Protein AF-A0A086ZH75-F1 (afdb_monomer)

Foldseek 3Di:
DFLADPPDDDDPLLVVVVVLCVVQVAEDEDDDPPPCSVNSLSRQAPEEDECVDPVQVVVCCVPVCSQVDDDPVYYYHPPVSPDDPPPPDDPPPDPPPPDDDDPPPDDPPGRYHYRD

Structure (mmCIF, N/CA/C/O backbone):
data_AF-A0A086ZH75-F1
#
_entry.id   AF-A0A086ZH75-F1
#
loop_
_atom_site.group_PDB
_atom_site.id
_atom_site.type_symbol
_atom_site.label_atom_id
_atom_site.label_alt_id
_atom_site.label_comp_id
_atom_site.label_asym_id
_atom_site.label_entity_id
_atom_site.label_seq_id
_atom_site.pdbx_PDB_ins_code
_atom_site.Cartn_x
_atom_site.Cartn_y
_atom_site.Cartn_z
_atom_site.occupancy
_atom_site.B_iso_or_equiv
_atom_site.auth_seq_id
_atom_site.auth_comp_id
_atom_site.auth_asym_id
_atom_site.auth_atom_id
_atom_site.pdbx_PDB_model_num
ATOM 1 N N . MET A 1 1 ? -3.005 -14.634 4.873 1.00 54.41 1 MET A N 1
ATOM 2 C CA . MET A 1 1 ? -2.544 -14.262 6.228 1.00 54.41 1 MET A CA 1
ATOM 3 C C . MET A 1 1 ? -1.903 -12.899 6.060 1.00 54.41 1 MET A C 1
ATOM 5 O O . MET A 1 1 ? -1.023 -12.795 5.218 1.00 54.41 1 MET A O 1
ATOM 9 N N . ALA A 1 2 ? -2.408 -11.857 6.726 1.00 69.31 2 ALA A N 1
ATOM 10 C CA . ALA A 1 2 ? -1.946 -10.495 6.457 1.00 69.31 2 ALA A CA 1
ATOM 11 C C . ALA A 1 2 ? -0.449 -10.349 6.784 1.00 69.31 2 ALA A C 1
ATOM 13 O O . ALA A 1 2 ? -0.000 -10.876 7.804 1.00 69.31 2 ALA A O 1
ATOM 14 N N . LEU A 1 3 ? 0.307 -9.612 5.962 1.00 86.06 3 LEU A N 1
ATOM 15 C CA . LEU A 1 3 ? 1.751 -9.344 6.097 1.00 86.06 3 LEU A CA 1
ATOM 16 C C . LEU A 1 3 ? 2.065 -8.360 7.240 1.00 86.06 3 LEU A C 1
ATOM 18 O O . LEU A 1 3 ? 2.981 -7.540 7.166 1.00 86.06 3 LEU A O 1
ATOM 22 N N . LYS A 1 4 ? 1.272 -8.421 8.309 1.00 86.75 4 LYS A N 1
ATOM 23 C CA . LYS A 1 4 ? 1.277 -7.476 9.414 1.00 86.75 4 LYS A CA 1
ATOM 24 C C . LYS A 1 4 ? 2.633 -7.512 10.136 1.00 86.75 4 LYS A C 1
ATOM 26 O O . LYS A 1 4 ? 2.994 -8.560 10.676 1.00 86.75 4 LYS A O 1
ATOM 31 N N . PRO A 1 5 ? 3.362 -6.382 10.209 1.00 86.94 5 PRO A N 1
ATOM 32 C CA . PRO A 1 5 ? 4.590 -6.301 10.995 1.00 86.94 5 PRO A CA 1
ATOM 33 C C . PRO A 1 5 ? 4.328 -6.638 12.471 1.00 86.94 5 PRO A C 1
ATOM 35 O O . PRO A 1 5 ? 3.302 -6.233 13.020 1.00 86.94 5 PRO A O 1
ATOM 38 N N . GLY A 1 6 ? 5.259 -7.338 13.130 1.00 85.25 6 GLY A N 1
ATOM 39 C CA . GLY A 1 6 ? 5.074 -7.827 14.508 1.00 85.25 6 GLY A CA 1
ATOM 40 C C . GLY A 1 6 ? 4.791 -6.732 15.547 1.00 85.25 6 GLY A C 1
ATOM 41 O O . GLY A 1 6 ? 4.057 -6.964 16.502 1.00 85.25 6 GLY A O 1
ATOM 42 N N . GLU A 1 7 ? 5.295 -5.516 15.326 1.00 90.19 7 GLU A N 1
ATOM 43 C CA . GLU A 1 7 ? 5.084 -4.355 16.206 1.00 90.19 7 GLU A CA 1
ATOM 44 C C . GLU A 1 7 ? 3.940 -3.430 15.748 1.00 90.19 7 GLU A C 1
ATOM 46 O O . GLU A 1 7 ? 3.761 -2.326 16.271 1.00 90.19 7 GLU A O 1
ATOM 51 N N . TYR A 1 8 ? 3.147 -3.841 14.754 1.00 91.50 8 TYR A N 1
ATOM 52 C CA . TYR A 1 8 ? 2.075 -3.003 14.230 1.00 91.50 8 TYR A CA 1
ATOM 53 C C . TYR A 1 8 ? 0.951 -2.814 15.258 1.00 91.50 8 TYR A C 1
ATOM 55 O O . TYR A 1 8 ? 0.204 -3.745 15.583 1.00 91.50 8 TYR A O 1
ATOM 63 N N . ARG A 1 9 ? 0.770 -1.569 15.709 1.00 91.25 9 ARG A N 1
ATOM 64 C CA . ARG A 1 9 ? -0.369 -1.159 16.539 1.00 91.25 9 ARG A CA 1
ATOM 65 C C . ARG A 1 9 ? -1.553 -0.749 15.659 1.00 91.25 9 ARG A C 1
ATOM 67 O O . ARG A 1 9 ? -1.327 0.031 14.733 1.00 91.25 9 ARG A O 1
ATOM 74 N N . PRO A 1 10 ? -2.785 -1.212 15.956 1.00 90.81 10 PRO A N 1
ATOM 75 C CA . PRO A 1 10 ? -3.984 -0.793 15.233 1.00 90.81 10 PRO A CA 1
ATOM 76 C C . PRO A 1 10 ? -4.112 0.731 15.173 1.00 90.81 10 PRO A C 1
ATOM 78 O O . PRO A 1 10 ? -3.937 1.416 16.183 1.00 90.81 10 PRO A O 1
ATOM 81 N N . ARG A 1 11 ? -4.412 1.262 13.989 1.00 91.56 11 ARG A N 1
ATOM 82 C CA . ARG A 1 11 ? -4.544 2.697 13.717 1.00 91.56 11 ARG A CA 1
ATOM 83 C C . ARG A 1 11 ? -5.991 3.054 13.396 1.00 91.56 11 ARG A C 1
ATOM 85 O O . ARG A 1 11 ? -6.755 2.236 12.896 1.00 91.56 11 ARG A O 1
ATOM 92 N N . LEU A 1 12 ? -6.349 4.325 13.590 1.00 91.19 12 LEU A N 1
ATOM 93 C CA . LEU A 1 12 ? -7.690 4.844 13.272 1.00 91.19 12 LEU A CA 1
ATOM 94 C C . LEU A 1 12 ? -8.090 4.622 11.801 1.00 91.19 12 LEU A C 1
ATOM 96 O O . LEU A 1 12 ? -9.266 4.450 11.494 1.00 91.19 12 LEU A O 1
ATOM 100 N N . VAL A 1 13 ? -7.109 4.599 10.894 1.00 91.31 13 VAL A N 1
ATOM 101 C CA . VAL A 1 13 ? -7.334 4.401 9.455 1.00 91.31 13 VAL A CA 1
ATOM 102 C C . VAL A 1 13 ? -7.648 2.952 9.078 1.00 91.31 13 VAL A C 1
ATOM 104 O O . VAL A 1 13 ? -8.178 2.724 7.996 1.00 91.31 13 VAL A O 1
ATOM 107 N N . ASP A 1 14 ? -7.383 1.972 9.946 1.00 92.81 14 ASP A N 1
ATOM 108 C CA . ASP A 1 14 ? -7.503 0.552 9.592 1.00 92.81 14 ASP A CA 1
ATOM 109 C C . ASP A 1 14 ? -8.940 0.133 9.314 1.00 92.81 14 ASP A C 1
ATOM 111 O O . ASP A 1 14 ? -9.213 -0.529 8.314 1.00 92.81 14 ASP A O 1
ATOM 115 N N . ALA A 1 15 ? -9.874 0.575 10.158 1.00 93.06 15 ALA A N 1
ATOM 116 C CA . ALA A 1 15 ? -11.294 0.305 9.961 1.00 93.06 15 ALA A CA 1
ATOM 117 C C . ALA A 1 15 ? -11.798 0.904 8.637 1.00 93.06 15 ALA A C 1
ATOM 119 O O . ALA A 1 15 ? -12.587 0.288 7.920 1.00 93.06 15 ALA A O 1
ATOM 120 N N . LYS A 1 16 ? -11.293 2.092 8.283 1.00 93.50 16 LYS A N 1
ATOM 121 C CA . LYS A 1 16 ? -11.614 2.766 7.023 1.00 93.50 16 LYS A CA 1
ATOM 122 C C . LYS A 1 16 ? -11.035 2.007 5.830 1.00 93.50 16 LYS A C 1
ATOM 124 O O . LYS A 1 16 ? -11.759 1.788 4.867 1.00 93.50 16 LYS A O 1
ATOM 129 N N . ILE A 1 17 ? -9.775 1.573 5.892 1.00 93.06 17 ILE A N 1
ATOM 130 C CA . ILE A 1 17 ? -9.132 0.799 4.818 1.00 93.06 17 ILE A CA 1
ATOM 131 C C . ILE A 1 17 ? -9.891 -0.505 4.575 1.00 93.06 17 ILE A C 1
ATOM 133 O O . ILE A 1 17 ? -10.272 -0.771 3.438 1.00 93.06 17 ILE A O 1
ATOM 137 N N . ALA A 1 18 ? -10.186 -1.266 5.633 1.00 92.69 18 ALA A N 1
ATOM 138 C CA . ALA A 1 18 ? -10.937 -2.513 5.525 1.00 92.69 18 ALA A CA 1
ATOM 139 C C . ALA A 1 18 ? -12.314 -2.291 4.879 1.00 92.69 18 ALA A C 1
ATOM 141 O O . ALA A 1 18 ? -12.686 -3.006 3.948 1.00 92.69 18 ALA A O 1
ATOM 142 N N . LYS A 1 19 ? -13.042 -1.247 5.305 1.00 93.19 19 LYS A N 1
ATOM 143 C CA . LYS A 1 19 ? -14.359 -0.945 4.737 1.00 93.19 19 LYS A CA 1
ATOM 144 C C . LYS A 1 19 ? -14.288 -0.511 3.275 1.00 93.19 19 LYS A C 1
ATOM 146 O O . LYS A 1 19 ? -15.128 -0.900 2.470 1.00 93.19 19 LYS A O 1
ATOM 151 N N . LEU A 1 20 ? -13.301 0.308 2.921 1.00 93.12 20 LEU A N 1
ATOM 152 C CA . LEU A 1 20 ? -13.130 0.775 1.549 1.00 93.12 20 LEU A CA 1
ATOM 153 C C . LEU A 1 20 ? -12.685 -0.358 0.611 1.00 93.12 20 LEU A C 1
ATOM 155 O O . LEU A 1 20 ? -13.142 -0.397 -0.528 1.00 93.12 20 LEU A O 1
ATOM 159 N N . LEU A 1 21 ? -11.860 -1.297 1.083 1.00 91.25 21 LEU A N 1
ATOM 160 C CA . LEU A 1 21 ? -11.497 -2.494 0.318 1.00 91.25 21 LEU A CA 1
ATOM 161 C C . LEU A 1 21 ? -12.717 -3.380 0.043 1.00 91.25 21 LEU A C 1
ATOM 163 O O . LEU A 1 21 ? -12.871 -3.847 -1.080 1.00 91.25 21 LEU A O 1
ATOM 167 N N . GLU A 1 22 ? -13.608 -3.549 1.023 1.00 91.62 22 GLU A N 1
ATOM 168 C CA . GLU A 1 22 ? -14.860 -4.303 0.861 1.00 91.62 22 GLU A CA 1
ATOM 169 C C . GLU A 1 22 ? -15.789 -3.671 -0.193 1.00 91.62 22 GLU A C 1
ATOM 171 O O . GLU A 1 22 ? -16.393 -4.377 -0.994 1.00 91.62 22 GLU A O 1
ATOM 176 N N . VAL A 1 23 ? -15.901 -2.337 -0.210 1.00 92.62 23 VAL A N 1
ATOM 177 C CA . VAL A 1 23 ? -16.851 -1.621 -1.081 1.00 92.62 23 VAL A CA 1
ATOM 178 C C . VAL A 1 23 ? -16.309 -1.401 -2.496 1.00 92.62 23 VAL A C 1
ATOM 180 O O . VAL A 1 23 ? -17.052 -1.533 -3.466 1.00 92.62 23 VAL A O 1
ATOM 183 N N . PHE A 1 24 ? -15.038 -1.017 -2.628 1.00 90.12 24 PHE A N 1
ATOM 184 C CA . PHE A 1 24 ? -14.464 -0.559 -3.899 1.00 90.12 24 PHE A CA 1
ATOM 185 C C . PHE A 1 24 ? -13.522 -1.578 -4.547 1.00 90.12 24 PHE A C 1
ATOM 187 O O . PHE A 1 24 ? -13.240 -1.468 -5.739 1.00 90.12 24 PHE A O 1
ATOM 194 N N . GLY A 1 25 ? -13.012 -2.549 -3.785 1.00 88.88 25 GLY A N 1
ATOM 195 C CA . GLY A 1 25 ? -12.024 -3.527 -4.249 1.00 88.88 25 GLY A CA 1
ATOM 196 C C . GLY A 1 25 ? -10.592 -2.986 -4.364 1.00 88.88 25 GLY A C 1
ATOM 197 O O . GLY A 1 25 ? -9.653 -3.776 -4.403 1.00 88.88 25 GLY A O 1
ATOM 198 N N . ALA A 1 26 ? -10.398 -1.662 -4.373 1.00 90.25 26 ALA A N 1
ATOM 199 C CA . ALA A 1 26 ? -9.085 -1.020 -4.375 1.00 90.25 26 ALA A CA 1
ATOM 200 C C . ALA A 1 26 ? -9.074 0.276 -3.551 1.00 90.25 26 ALA A C 1
ATOM 202 O O . ALA A 1 26 ? -10.017 1.076 -3.591 1.00 90.25 26 ALA A O 1
ATOM 203 N N . VAL A 1 27 ? -7.975 0.498 -2.823 1.00 92.75 27 VAL A N 1
ATOM 204 C CA . VAL A 1 27 ? -7.779 1.676 -1.970 1.00 92.75 27 VAL A CA 1
ATOM 205 C C . VAL A 1 27 ? -6.395 2.275 -2.185 1.00 92.75 27 VAL A C 1
ATOM 207 O O . VAL A 1 27 ? -5.396 1.564 -2.144 1.00 92.75 27 VAL A O 1
ATOM 210 N N . GLN A 1 28 ? -6.339 3.595 -2.362 1.00 92.19 28 GLN A N 1
ATOM 211 C CA . GLN A 1 28 ? -5.099 4.369 -2.374 1.00 92.19 28 GLN A CA 1
ATOM 212 C C . GLN A 1 28 ? -4.875 5.007 -1.001 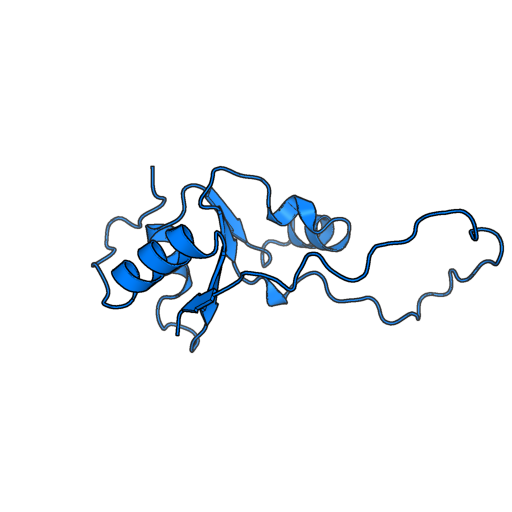1.00 92.19 28 GLN A C 1
ATOM 214 O O . GLN A 1 28 ? -5.743 5.732 -0.510 1.00 92.19 28 GLN A O 1
ATOM 219 N N . ILE A 1 29 ? -3.706 4.762 -0.404 1.00 91.50 29 ILE A N 1
ATOM 220 C CA . ILE A 1 29 ? -3.285 5.349 0.874 1.00 91.50 29 ILE A CA 1
ATOM 221 C C . ILE A 1 29 ? -2.240 6.433 0.589 1.00 91.50 29 ILE A C 1
ATOM 223 O O . ILE A 1 29 ? -1.116 6.122 0.200 1.00 91.50 29 ILE A O 1
ATOM 227 N N . ASP A 1 30 ? -2.589 7.699 0.821 1.00 89.81 30 ASP A N 1
ATOM 228 C CA . ASP A 1 30 ? -1.696 8.844 0.598 1.00 89.81 30 ASP A CA 1
ATOM 229 C C . ASP A 1 30 ? -1.348 9.570 1.899 1.00 89.81 30 ASP A C 1
ATOM 231 O O . ASP A 1 30 ? -2.082 9.522 2.879 1.00 89.81 30 ASP A O 1
ATOM 235 N N . GLY A 1 31 ? -0.222 10.289 1.911 1.00 88.12 31 GLY A N 1
ATOM 236 C CA . GLY A 1 31 ? 0.225 11.049 3.082 1.00 88.12 31 GLY A CA 1
ATOM 237 C C . GLY A 1 31 ? 1.729 11.315 3.100 1.00 88.12 31 GLY A C 1
ATOM 238 O O . GLY A 1 31 ? 2.480 10.811 2.261 1.00 88.12 31 GLY A O 1
ATOM 239 N N . ALA A 1 32 ? 2.188 12.093 4.082 1.00 88.44 32 ALA A N 1
ATOM 240 C CA . ALA A 1 32 ? 3.588 12.500 4.207 1.00 88.44 32 ALA A CA 1
ATOM 241 C C . ALA A 1 32 ? 4.566 11.311 4.318 1.00 88.44 32 ALA A C 1
ATOM 243 O O . ALA A 1 32 ? 4.210 10.202 4.735 1.00 88.44 32 ALA A O 1
ATOM 244 N N . LYS A 1 33 ? 5.831 11.518 3.938 1.00 87.50 33 LYS A N 1
ATOM 245 C CA . LYS A 1 33 ? 6.883 10.513 4.151 1.00 87.50 33 LYS A CA 1
ATOM 246 C C . LYS A 1 33 ? 7.005 10.217 5.653 1.00 87.50 33 LYS A C 1
ATOM 248 O O . LYS A 1 33 ? 6.931 11.127 6.469 1.00 87.50 33 LYS A O 1
ATOM 253 N N . GLY A 1 34 ? 7.148 8.943 6.017 1.00 85.00 34 GLY A N 1
ATOM 254 C CA . GLY A 1 34 ? 7.304 8.529 7.416 1.00 85.00 34 GLY A CA 1
ATOM 255 C C . GLY A 1 34 ? 6.016 8.437 8.248 1.00 85.00 34 GLY A C 1
ATOM 256 O O . GLY A 1 34 ? 6.090 8.017 9.395 1.00 85.00 34 GLY A O 1
ATOM 257 N N . CYS A 1 35 ? 4.823 8.728 7.708 1.00 88.62 35 CYS A N 1
ATOM 258 C CA . CYS A 1 35 ? 3.576 8.588 8.483 1.00 88.62 35 CYS A CA 1
ATOM 259 C C . CYS A 1 35 ? 3.078 7.132 8.646 1.00 88.62 35 CYS A C 1
ATOM 261 O O . CYS A 1 35 ? 2.094 6.887 9.342 1.00 88.62 35 CYS A O 1
ATOM 263 N N . GLY A 1 36 ? 3.762 6.145 8.052 1.00 89.12 36 GLY A N 1
ATOM 264 C CA . GLY A 1 36 ? 3.442 4.718 8.205 1.00 89.12 36 GLY A CA 1
ATOM 265 C C . GLY A 1 36 ? 2.416 4.156 7.212 1.00 89.12 36 GLY A C 1
ATOM 266 O O . GLY A 1 36 ? 1.778 3.158 7.522 1.00 89.12 36 GLY A O 1
ATOM 267 N N . LYS A 1 37 ? 2.269 4.756 6.022 1.00 92.56 37 LYS A N 1
ATOM 268 C CA . LYS A 1 37 ? 1.362 4.283 4.951 1.00 92.56 37 LYS A CA 1
ATOM 269 C C . LYS A 1 37 ? 1.637 2.842 4.546 1.00 92.56 37 LYS A C 1
ATOM 271 O O . LYS A 1 37 ? 0.728 2.024 4.571 1.00 92.56 37 LYS A O 1
ATOM 276 N N . THR A 1 38 ? 2.901 2.538 4.249 1.00 91.50 38 THR A N 1
ATOM 277 C CA . THR A 1 38 ? 3.349 1.198 3.860 1.00 91.50 38 THR A CA 1
ATOM 278 C C . THR A 1 38 ? 3.044 0.189 4.962 1.00 91.50 38 THR A C 1
ATOM 280 O O . THR A 1 38 ? 2.539 -0.889 4.686 1.00 91.50 38 THR A O 1
ATOM 283 N N . TRP A 1 39 ? 3.242 0.565 6.230 1.00 92.94 39 TRP A N 1
ATOM 284 C CA . TRP A 1 39 ? 2.905 -0.289 7.372 1.00 92.94 39 TRP A CA 1
ATOM 285 C C . TRP A 1 39 ? 1.403 -0.558 7.475 1.00 92.94 39 TRP A C 1
ATOM 287 O O . TRP A 1 39 ? 1.013 -1.699 7.703 1.00 92.94 39 TRP A O 1
ATOM 297 N N . SER A 1 40 ? 0.561 0.463 7.288 1.00 93.06 40 SER A N 1
ATOM 298 C CA . SER A 1 40 ? -0.889 0.261 7.227 1.00 93.06 40 SER A CA 1
ATOM 299 C C . SER A 1 40 ? -1.284 -0.607 6.033 1.00 93.06 40 SER A C 1
ATOM 301 O O . SER A 1 40 ? -2.054 -1.537 6.207 1.00 93.06 40 SER A O 1
ATOM 303 N N . GLY A 1 41 ? -0.718 -0.382 4.846 1.00 92.81 41 GLY A N 1
ATOM 304 C CA . GLY A 1 41 ? -0.964 -1.224 3.672 1.00 92.81 41 GLY A CA 1
ATOM 305 C C . GLY A 1 41 ? -0.608 -2.693 3.917 1.00 92.81 41 GLY A C 1
ATOM 306 O O . GLY A 1 41 ? -1.423 -3.573 3.658 1.00 92.81 41 GLY A O 1
ATOM 307 N N . LEU A 1 42 ? 0.570 -2.958 4.492 1.00 93.19 42 LEU A N 1
ATOM 308 C CA . LEU A 1 42 ? 1.040 -4.310 4.818 1.00 93.19 42 LEU A CA 1
ATOM 309 C C . LEU A 1 42 ? 0.137 -5.012 5.837 1.00 93.19 42 LEU A C 1
ATOM 311 O O . LEU A 1 42 ? -0.089 -6.214 5.735 1.00 93.19 42 LEU A O 1
ATOM 315 N N . ALA A 1 43 ? -0.419 -4.267 6.796 1.00 93.31 43 ALA A N 1
ATOM 316 C CA . ALA A 1 43 ? -1.339 -4.818 7.787 1.00 93.31 43 ALA A CA 1
ATOM 317 C C . ALA A 1 43 ? -2.660 -5.337 7.184 1.00 93.31 43 ALA A C 1
ATOM 319 O O . ALA A 1 43 ? -3.286 -6.198 7.799 1.00 93.31 43 ALA A O 1
ATOM 320 N N . HIS A 1 44 ? -3.064 -4.854 6.002 1.00 92.44 44 HIS A N 1
ATOM 321 C CA . HIS A 1 44 ? -4.289 -5.278 5.302 1.00 92.44 44 HIS A CA 1
ATOM 322 C C . HIS A 1 44 ? -4.025 -6.149 4.065 1.00 92.44 44 HIS A C 1
ATOM 324 O O . HIS A 1 44 ? -4.975 -6.646 3.463 1.00 92.44 44 HIS A O 1
ATOM 330 N N . ALA A 1 45 ? -2.764 -6.353 3.679 1.00 93.38 45 ALA A N 1
ATOM 331 C CA . ALA A 1 45 ? -2.394 -7.075 2.465 1.00 93.38 45 ALA A CA 1
ATOM 332 C C . ALA A 1 45 ? -1.904 -8.501 2.745 1.00 93.38 45 ALA A C 1
ATOM 334 O O . ALA A 1 45 ? -1.240 -8.759 3.746 1.00 93.38 45 ALA A O 1
ATOM 335 N N . ASN A 1 46 ? -2.199 -9.427 1.834 1.00 93.31 46 ASN A N 1
ATOM 336 C CA . ASN A 1 46 ? -1.693 -10.803 1.845 1.00 93.31 46 ASN A CA 1
ATOM 337 C C . ASN A 1 46 ? -0.424 -10.966 0.997 1.00 93.31 46 ASN A C 1
ATOM 339 O O . ASN A 1 46 ? 0.344 -11.898 1.210 1.00 93.31 46 ASN A O 1
ATOM 343 N N . SER A 1 47 ? -0.187 -10.057 0.053 1.00 93.19 47 SER A N 1
ATOM 344 C CA . SER A 1 47 ? 1.005 -10.041 -0.793 1.00 93.19 47 SER A CA 1
ATOM 345 C C . SER A 1 47 ? 1.412 -8.602 -1.113 1.00 93.19 47 SER A C 1
ATOM 347 O O . SER A 1 47 ? 0.600 -7.681 -0.991 1.00 93.19 47 SER A O 1
ATOM 349 N N . VAL A 1 48 ? 2.681 -8.394 -1.472 1.00 93.31 48 VAL A N 1
ATOM 350 C CA . VAL A 1 48 ? 3.241 -7.062 -1.722 1.00 93.31 48 VAL A CA 1
ATOM 351 C C . VAL A 1 48 ? 4.164 -7.066 -2.932 1.00 93.31 48 VAL A C 1
ATOM 353 O O . VAL A 1 48 ? 4.986 -7.967 -3.095 1.00 93.31 48 VAL A O 1
ATOM 356 N N . VAL A 1 49 ? 4.055 -6.021 -3.742 1.00 92.88 49 VAL A N 1
ATOM 357 C CA . VAL A 1 49 ? 5.018 -5.653 -4.777 1.00 92.88 49 VAL A CA 1
ATOM 358 C C . VAL A 1 49 ? 5.456 -4.215 -4.528 1.00 92.88 49 VAL A C 1
ATOM 360 O O . VAL A 1 49 ? 4.626 -3.322 -4.381 1.00 92.88 49 VAL A O 1
ATOM 363 N N . SER A 1 50 ? 6.769 -3.984 -4.489 1.00 91.12 50 SER A N 1
ATOM 364 C CA . SER A 1 50 ? 7.338 -2.636 -4.435 1.00 91.12 50 SER A CA 1
ATOM 365 C C . SER A 1 50 ? 7.880 -2.250 -5.805 1.00 91.12 50 SER A C 1
ATOM 367 O O . SER A 1 50 ? 8.725 -2.950 -6.365 1.00 91.12 50 SER A O 1
ATOM 369 N N . LEU A 1 51 ? 7.403 -1.126 -6.342 1.00 89.81 51 LEU A N 1
ATOM 370 C CA . LEU A 1 51 ? 7.859 -0.589 -7.628 1.00 89.81 51 LEU A CA 1
ATOM 371 C C . LEU A 1 51 ? 9.131 0.262 -7.523 1.00 89.81 51 LEU A C 1
ATOM 373 O O . LEU A 1 51 ? 9.630 0.751 -8.540 1.00 89.81 51 LEU A O 1
ATOM 377 N N . ASP A 1 52 ? 9.685 0.383 -6.317 1.00 87.44 52 ASP A N 1
ATOM 378 C CA . ASP A 1 52 ? 11.033 0.903 -6.089 1.00 87.44 52 ASP A CA 1
ATOM 379 C C . ASP A 1 52 ? 12.118 -0.167 -6.351 1.00 87.44 52 ASP A C 1
ATOM 381 O O . ASP A 1 52 ? 13.266 0.165 -6.645 1.00 87.44 52 ASP A O 1
ATOM 385 N N . ASP A 1 53 ? 11.765 -1.463 -6.333 1.00 88.62 53 ASP A N 1
ATOM 386 C CA . ASP A 1 53 ? 12.705 -2.549 -6.640 1.00 88.62 53 ASP A CA 1
ATOM 387 C C . ASP A 1 53 ? 13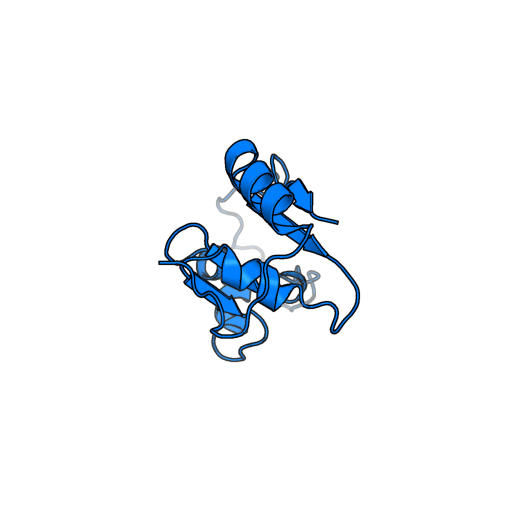.143 -2.493 -8.116 1.00 88.62 53 ASP A C 1
ATOM 389 O O . ASP A 1 53 ? 12.336 -2.616 -9.046 1.00 88.62 53 ASP A O 1
ATOM 393 N N . TYR A 1 54 ? 14.455 -2.363 -8.333 1.00 86.88 54 TYR A N 1
ATOM 394 C CA . TYR A 1 54 ? 15.087 -2.293 -9.652 1.00 86.88 54 TYR A CA 1
ATOM 395 C C . TYR A 1 54 ? 14.794 -3.503 -10.551 1.00 86.88 54 TYR A C 1
ATOM 397 O O . TYR A 1 54 ? 14.917 -3.396 -11.770 1.00 86.88 54 TYR A O 1
ATOM 405 N N . ARG A 1 55 ? 14.413 -4.649 -9.976 1.00 87.75 55 ARG A N 1
ATOM 406 C CA . ARG A 1 55 ? 14.076 -5.876 -10.713 1.00 87.75 55 ARG A CA 1
ATOM 407 C C . ARG A 1 55 ? 12.637 -5.868 -11.210 1.00 87.75 55 ARG A C 1
ATOM 409 O O . ARG A 1 55 ? 12.362 -6.380 -12.290 1.00 87.75 55 ARG A O 1
ATOM 416 N N . VAL A 1 56 ? 11.724 -5.291 -10.430 1.00 87.44 56 VAL A N 1
ATOM 417 C CA . VAL A 1 56 ? 10.283 -5.293 -10.726 1.00 87.44 56 VAL A CA 1
ATOM 418 C C . VAL A 1 56 ? 9.897 -4.084 -11.568 1.00 87.44 56 VAL A C 1
ATOM 420 O O . VAL A 1 56 ? 9.073 -4.190 -12.476 1.00 87.44 56 VAL A O 1
ATOM 423 N N . ARG A 1 57 ? 10.533 -2.937 -11.325 1.00 87.69 57 ARG A N 1
ATOM 424 C CA . ARG A 1 57 ? 10.232 -1.680 -12.010 1.00 87.69 57 ARG A CA 1
ATOM 425 C C . ARG A 1 57 ? 10.289 -1.770 -13.547 1.00 87.69 57 ARG A C 1
ATOM 427 O O . ARG A 1 57 ? 9.345 -1.286 -14.172 1.00 87.69 57 ARG A O 1
ATOM 434 N N . PRO A 1 58 ? 11.310 -2.376 -14.189 1.00 87.50 58 PRO A N 1
ATOM 435 C CA . PRO A 1 58 ? 11.344 -2.504 -15.649 1.00 87.50 58 PRO A CA 1
A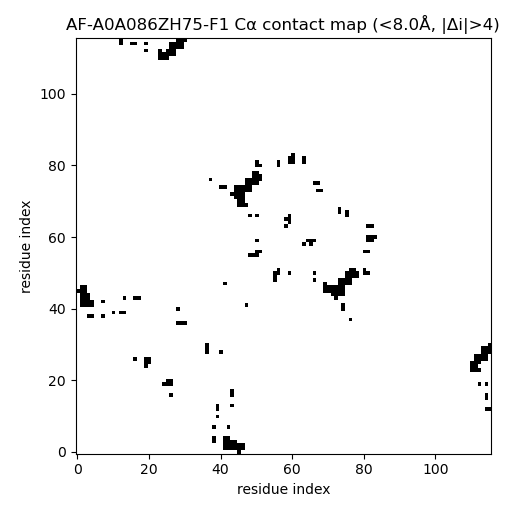TOM 436 C C . PRO A 1 58 ? 10.215 -3.392 -16.182 1.00 87.50 58 PRO A C 1
ATOM 438 O O . PRO A 1 58 ? 9.656 -3.112 -17.240 1.00 87.50 58 PRO A O 1
ATOM 441 N N . LEU A 1 59 ? 9.845 -4.431 -15.427 1.00 87.19 59 LEU A N 1
ATOM 442 C CA . LEU A 1 59 ? 8.766 -5.348 -15.793 1.00 87.19 59 LEU A CA 1
ATOM 443 C C . LEU A 1 59 ? 7.412 -4.641 -15.733 1.00 87.19 59 LEU A C 1
ATOM 445 O O . LEU A 1 59 ? 6.658 -4.699 -16.695 1.00 87.19 59 LEU A O 1
ATOM 449 N N . ALA A 1 60 ? 7.148 -3.898 -14.657 1.00 87.62 60 ALA A N 1
ATOM 450 C CA . ALA A 1 60 ? 5.920 -3.122 -14.497 1.00 87.62 60 ALA A CA 1
ATOM 451 C C . ALA A 1 60 ? 5.801 -1.954 -15.495 1.00 87.62 60 ALA A C 1
ATOM 453 O O . ALA A 1 60 ? 4.699 -1.526 -15.836 1.00 87.62 60 ALA A O 1
ATOM 454 N N . GLN A 1 61 ? 6.932 -1.420 -15.972 1.00 87.75 61 GLN A N 1
ATOM 455 C CA . GLN A 1 61 ? 6.953 -0.426 -17.048 1.00 87.75 61 GLN A CA 1
ATOM 456 C C . GLN A 1 61 ? 6.599 -1.029 -18.407 1.00 87.75 61 GLN A C 1
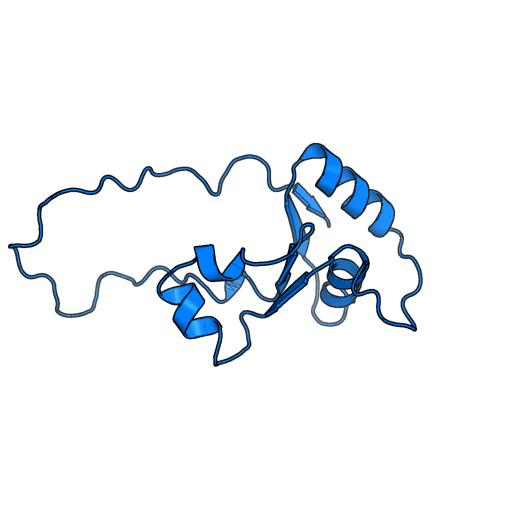ATOM 458 O O . GLN A 1 61 ? 5.924 -0.370 -19.196 1.00 87.75 61 GLN A O 1
ATOM 463 N N . ALA A 1 62 ? 7.057 -2.251 -18.682 1.00 88.56 62 ALA A N 1
ATOM 464 C CA . ALA A 1 62 ? 6.716 -2.969 -19.904 1.00 88.56 62 ALA A CA 1
ATOM 465 C C . ALA A 1 62 ? 5.260 -3.464 -19.882 1.00 88.56 62 ALA A C 1
ATOM 467 O O . ALA A 1 62 ? 4.538 -3.296 -20.864 1.00 88.56 62 ALA A O 1
ATOM 468 N N . ASP A 1 63 ? 4.827 -4.030 -18.755 1.00 86.44 63 ASP A N 1
ATOM 469 C CA . ASP A 1 63 ? 3.474 -4.527 -18.529 1.00 86.44 63 ASP A CA 1
ATOM 470 C C . ASP A 1 63 ? 2.985 -4.171 -17.107 1.00 86.44 63 ASP A C 1
ATOM 472 O O . ASP A 1 63 ? 3.435 -4.765 -16.122 1.00 86.44 63 ASP A O 1
ATOM 476 N N . PRO A 1 64 ? 2.018 -3.244 -16.970 1.00 86.69 64 PRO A N 1
ATOM 477 C CA . PRO A 1 64 ? 1.466 -2.849 -15.675 1.00 86.69 64 PRO A CA 1
ATOM 478 C C . PRO A 1 64 ? 0.775 -3.984 -14.910 1.00 86.69 64 PRO A C 1
ATOM 480 O O . PRO A 1 64 ? 0.607 -3.883 -13.696 1.00 86.69 64 PRO A O 1
ATOM 483 N N . THR A 1 65 ? 0.351 -5.055 -15.588 1.00 88.62 65 THR A N 1
ATOM 484 C CA . THR A 1 65 ? -0.339 -6.180 -14.938 1.00 88.62 65 THR A CA 1
ATOM 485 C C . THR A 1 65 ? 0.582 -6.970 -14.014 1.00 88.62 65 THR A C 1
ATOM 487 O O . THR A 1 65 ? 0.099 -7.567 -13.055 1.00 88.62 65 THR A O 1
ATOM 490 N N . VAL A 1 66 ? 1.902 -6.893 -14.223 1.00 88.25 66 VAL A N 1
ATOM 491 C CA . VAL A 1 66 ? 2.913 -7.513 -13.353 1.00 88.25 66 VAL A CA 1
ATOM 492 C C . VAL A 1 66 ? 2.797 -7.004 -11.915 1.00 88.25 66 VAL A C 1
ATOM 494 O O . VAL A 1 66 ? 2.959 -7.776 -10.975 1.00 88.25 66 VAL A O 1
ATOM 497 N N . ALA A 1 67 ? 2.452 -5.728 -11.730 1.00 88.25 67 ALA A N 1
ATOM 498 C CA . ALA A 1 67 ? 2.275 -5.135 -10.407 1.00 88.25 67 ALA A CA 1
ATOM 499 C C . ALA A 1 67 ? 1.004 -5.614 -9.680 1.00 88.25 67 ALA A C 1
ATOM 501 O O . ALA A 1 67 ? 0.819 -5.280 -8.520 1.00 88.25 67 ALA A O 1
ATOM 502 N N . LEU A 1 68 ? 0.113 -6.354 -10.350 1.00 88.88 68 LEU A N 1
ATOM 503 C CA . LEU A 1 68 ? -1.131 -6.880 -9.773 1.00 88.88 68 LEU A CA 1
ATOM 504 C C . LEU A 1 68 ? -1.023 -8.359 -9.378 1.00 88.88 68 LEU A C 1
ATOM 506 O O . LEU A 1 68 ? -2.002 -8.940 -8.909 1.00 88.88 68 LEU A O 1
ATOM 510 N N . VAL A 1 69 ? 0.130 -8.988 -9.615 1.00 89.38 69 VAL A N 1
ATOM 511 C CA . VAL A 1 69 ? 0.321 -10.422 -9.393 1.00 89.38 69 VAL A CA 1
ATOM 512 C C . VAL A 1 69 ? 0.551 -10.697 -7.907 1.00 89.38 69 VAL A C 1
ATOM 514 O O . VAL A 1 69 ? 1.576 -10.321 -7.342 1.00 89.38 69 VAL A O 1
ATOM 517 N N . GLY A 1 70 ? -0.387 -11.410 -7.283 1.00 89.75 70 GLY A N 1
ATOM 518 C CA . GLY A 1 70 ? -0.280 -11.885 -5.906 1.00 89.75 70 GLY A CA 1
ATOM 519 C C . GLY A 1 70 ? -1.638 -12.186 -5.270 1.00 89.75 70 GLY A C 1
ATOM 520 O O . GLY A 1 70 ? -2.689 -12.012 -5.887 1.00 89.75 70 GLY A O 1
ATOM 521 N N . ASP A 1 71 ? -1.607 -12.628 -4.016 1.00 91.75 71 ASP A N 1
ATOM 522 C CA . ASP A 1 71 ? -2.801 -12.905 -3.218 1.00 91.75 71 ASP A CA 1
ATOM 523 C C . ASP A 1 71 ? -3.540 -11.622 -2.818 1.00 91.75 71 ASP A C 1
ATOM 525 O O . ASP A 1 71 ? -2.940 -10.681 -2.289 1.00 91.75 71 ASP A O 1
ATOM 529 N N . GLN A 1 72 ? -4.861 -11.602 -3.000 1.00 89.69 72 GLN A N 1
ATOM 530 C CA . GLN A 1 72 ? -5.707 -10.476 -2.606 1.00 89.69 72 GLN A CA 1
ATOM 531 C C . GLN A 1 72 ? -6.002 -10.484 -1.094 1.00 89.69 72 GLN A C 1
ATOM 533 O O . GLN A 1 72 ? -6.248 -11.556 -0.536 1.00 89.69 72 GLN A O 1
ATOM 538 N N . PRO A 1 73 ? -6.043 -9.320 -0.417 1.00 92.44 73 PRO A N 1
ATOM 539 C CA . PRO A 1 73 ? -5.705 -7.985 -0.924 1.00 92.44 73 PRO A CA 1
ATOM 540 C C . PRO A 1 73 ? -4.201 -7.835 -1.217 1.00 92.44 73 PRO A C 1
ATOM 542 O O . PRO A 1 73 ? -3.372 -8.231 -0.400 1.00 92.44 73 PRO A O 1
ATOM 545 N N . HIS A 1 74 ? -3.855 -7.265 -2.375 1.00 93.25 74 HIS A N 1
ATOM 546 C CA . HIS A 1 74 ? -2.473 -7.099 -2.840 1.00 93.25 74 HIS A CA 1
ATOM 547 C C . HIS A 1 74 ? -2.017 -5.646 -2.661 1.00 93.25 74 HIS A C 1
ATOM 549 O O . HIS A 1 74 ? -2.710 -4.727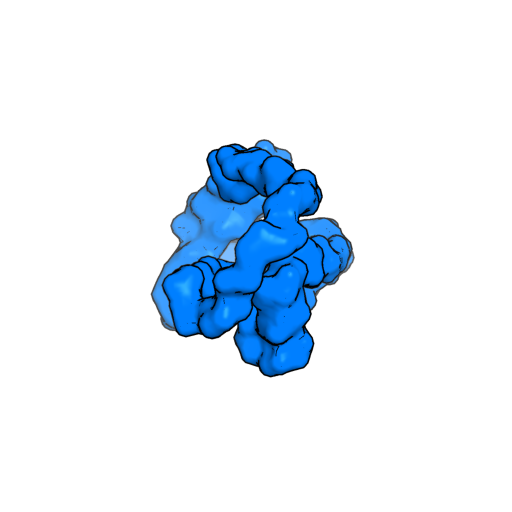 -3.102 1.00 93.25 74 HIS A O 1
ATOM 555 N N . LEU A 1 75 ? -0.866 -5.431 -2.022 1.00 93.69 75 LEU A N 1
ATOM 556 C CA . LEU A 1 75 ? -0.282 -4.103 -1.842 1.00 93.69 75 LEU A CA 1
ATOM 557 C C . LEU A 1 75 ? 0.694 -3.780 -2.973 1.00 93.69 75 LEU A C 1
ATOM 559 O O . LEU A 1 75 ? 1.681 -4.485 -3.160 1.00 93.69 75 LEU A O 1
ATOM 563 N N . ILE A 1 76 ? 0.466 -2.649 -3.635 1.00 93.00 76 ILE A N 1
ATOM 564 C CA . ILE A 1 76 ? 1.402 -2.057 -4.592 1.00 93.00 76 ILE A CA 1
ATOM 565 C C . ILE A 1 76 ? 2.022 -0.834 -3.928 1.00 93.00 76 ILE A C 1
ATOM 567 O O . ILE A 1 76 ? 1.343 0.175 -3.726 1.00 93.00 76 ILE A O 1
ATOM 571 N N . ASP A 1 77 ? 3.296 -0.927 -3.568 1.00 91.19 77 ASP A N 1
ATOM 572 C CA . ASP A 1 77 ? 4.027 0.185 -2.969 1.00 91.19 77 ASP A CA 1
ATOM 573 C C . ASP A 1 77 ? 4.699 1.036 -4.049 1.00 91.19 77 ASP A C 1
ATOM 575 O O . ASP A 1 77 ? 5.169 0.521 -5.069 1.00 91.19 77 ASP A O 1
ATOM 579 N N . GLU A 1 78 ? 4.736 2.348 -3.815 1.00 89.19 78 GLU A N 1
ATOM 580 C CA . GLU A 1 78 ? 5.310 3.338 -4.737 1.00 89.19 78 GLU A CA 1
ATOM 581 C C . GLU A 1 78 ? 4.739 3.269 -6.173 1.00 89.19 78 GLU A C 1
ATOM 583 O O . GLU A 1 78 ? 5.444 3.429 -7.174 1.00 89.19 78 GLU A O 1
ATOM 588 N N . TRP A 1 79 ? 3.424 3.053 -6.289 1.00 87.75 79 TRP A N 1
ATOM 589 C CA . TRP A 1 79 ? 2.725 2.887 -7.571 1.00 87.75 79 TRP A CA 1
ATOM 590 C C . TRP A 1 79 ? 2.899 4.056 -8.551 1.00 87.75 79 TRP A C 1
ATOM 592 O O . TRP A 1 79 ? 2.812 3.877 -9.761 1.00 87.75 79 TRP A O 1
ATOM 602 N N . GLN A 1 80 ? 3.197 5.256 -8.058 1.00 83.56 80 GLN A N 1
ATOM 603 C CA . GLN A 1 80 ? 3.442 6.431 -8.888 1.00 83.56 80 GLN A CA 1
ATOM 604 C C . GLN A 1 80 ? 4.751 6.363 -9.702 1.00 83.56 80 GLN A C 1
ATOM 606 O O . GLN A 1 80 ? 4.954 7.187 -10.594 1.00 83.56 80 GLN A O 1
ATOM 611 N N . ILE A 1 81 ? 5.646 5.407 -9.419 1.00 82.38 81 ILE A N 1
ATOM 612 C CA . ILE A 1 81 ? 6.924 5.238 -10.133 1.00 82.38 81 ILE A CA 1
ATOM 613 C C . ILE A 1 81 ? 6.722 4.628 -11.534 1.00 82.38 81 ILE A C 1
ATOM 615 O O . ILE A 1 81 ? 7.493 4.912 -12.463 1.00 82.38 81 ILE A O 1
ATOM 619 N N . ALA A 1 82 ? 5.700 3.789 -11.712 1.00 79.00 82 ALA A N 1
ATOM 620 C CA . ALA A 1 82 ? 5.394 3.130 -12.976 1.00 79.00 82 ALA A CA 1
ATOM 621 C C . ALA A 1 82 ? 3.896 2.789 -13.080 1.00 79.00 82 ALA A C 1
ATOM 623 O O . ALA A 1 82 ? 3.315 2.336 -12.102 1.00 79.00 82 ALA A O 1
ATOM 624 N N . PRO A 1 83 ? 3.276 2.919 -14.265 1.00 71.50 83 PRO A N 1
ATOM 625 C CA . PRO A 1 83 ? 3.878 3.285 -15.545 1.00 71.50 83 PRO A CA 1
ATOM 626 C C . PRO A 1 83 ? 4.024 4.806 -15.711 1.00 71.50 83 PRO A C 1
ATOM 628 O O . PRO A 1 83 ? 3.060 5.562 -15.607 1.00 71.50 83 PRO A O 1
ATOM 631 N N . HIS A 1 84 ? 5.227 5.265 -16.062 1.00 67.56 84 HIS A N 1
ATOM 632 C CA . HIS A 1 84 ? 5.382 6.593 -16.646 1.00 67.56 84 HIS A CA 1
ATOM 633 C C . HIS A 1 84 ? 5.029 6.465 -18.128 1.00 67.56 84 HIS A C 1
ATOM 635 O O . HIS A 1 84 ? 5.592 5.632 -18.836 1.00 67.56 84 HIS A O 1
ATOM 641 N N . ARG A 1 85 ? 4.067 7.251 -18.619 1.00 48.09 85 ARG A N 1
ATOM 642 C CA . ARG A 1 85 ? 3.754 7.255 -20.052 1.00 48.09 85 ARG A CA 1
ATOM 643 C C . ARG A 1 85 ? 5.010 7.731 -20.795 1.00 48.09 85 ARG A C 1
ATOM 645 O O . ARG A 1 85 ? 5.435 8.863 -20.539 1.00 48.09 85 ARG A O 1
ATOM 652 N N . PRO A 1 86 ? 5.600 6.944 -21.712 1.00 44.91 86 PRO A N 1
ATOM 653 C CA . PRO A 1 86 ? 6.645 7.466 -22.574 1.00 44.91 86 PRO A CA 1
ATOM 654 C C . PRO A 1 86 ? 6.032 8.634 -23.347 1.00 44.91 86 PRO A C 1
ATOM 656 O O . PRO A 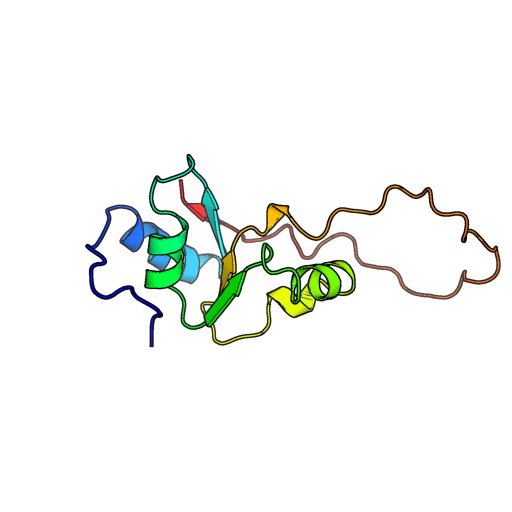1 86 ? 5.031 8.464 -24.051 1.00 44.91 86 PRO A O 1
ATOM 659 N N . ARG A 1 87 ? 6.583 9.845 -23.202 1.00 35.38 87 ARG A N 1
ATOM 660 C CA . ARG A 1 87 ? 6.316 10.888 -24.196 1.00 35.38 87 ARG A CA 1
ATOM 661 C C . ARG A 1 87 ? 6.848 10.318 -25.506 1.00 35.38 87 ARG A C 1
ATOM 663 O O . ARG A 1 87 ? 8.002 9.902 -25.548 1.00 35.38 87 ARG A O 1
ATOM 670 N N . CYS A 1 88 ? 6.003 10.222 -26.530 1.00 40.06 88 CYS A N 1
ATOM 671 C CA . CYS A 1 88 ? 6.445 9.865 -27.876 1.00 40.06 88 CYS A CA 1
ATOM 672 C C . CYS A 1 88 ? 7.657 10.736 -28.237 1.00 40.06 88 CYS A C 1
ATOM 674 O O . CYS A 1 88 ? 7.520 11.944 -28.403 1.00 40.06 88 CYS A O 1
ATOM 676 N N . GLY A 1 89 ? 8.839 10.124 -28.262 1.00 45.62 89 GLY A N 1
ATOM 677 C CA . GLY A 1 89 ? 10.118 10.815 -28.429 1.00 45.62 89 GLY A CA 1
ATOM 678 C C . GLY A 1 89 ? 11.311 9.872 -28.603 1.00 45.62 89 GLY A C 1
ATOM 679 O O . GLY A 1 89 ? 12.448 10.317 -28.516 1.00 45.62 89 GLY A O 1
ATOM 680 N N . ALA A 1 90 ? 11.071 8.580 -28.852 1.00 40.91 90 ALA A N 1
ATOM 681 C CA . ALA A 1 90 ? 12.094 7.638 -29.301 1.00 40.91 90 ALA A CA 1
ATOM 682 C C . ALA A 1 90 ? 11.897 7.377 -30.809 1.00 40.91 90 ALA A C 1
ATOM 684 O O . ALA A 1 90 ? 10.749 7.322 -31.257 1.00 40.91 90 ALA A O 1
ATOM 685 N N . PRO A 1 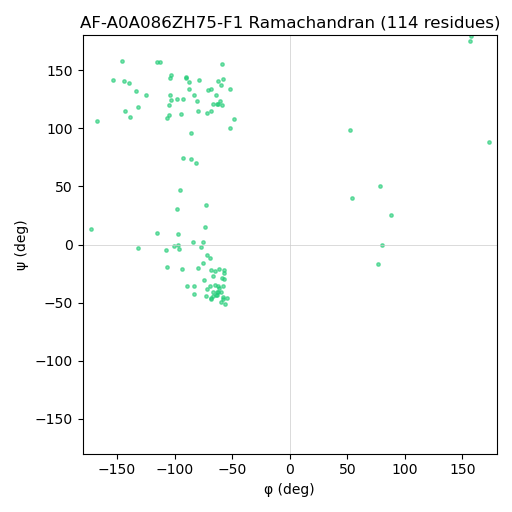91 ? 12.969 7.205 -31.606 1.00 38.97 91 PRO A N 1
ATOM 686 C CA . PRO A 1 91 ? 12.962 7.352 -33.071 1.00 38.97 91 PRO A CA 1
ATOM 687 C C . PRO A 1 91 ? 12.271 6.209 -33.842 1.00 38.97 91 PRO A C 1
ATOM 689 O O . PRO A 1 91 ? 12.416 6.094 -35.056 1.00 38.97 91 PRO A O 1
ATOM 692 N N . CYS A 1 92 ? 11.489 5.366 -33.170 1.00 37.62 92 CYS A N 1
ATOM 693 C CA . CYS A 1 92 ? 10.839 4.198 -33.759 1.00 37.62 92 CYS A CA 1
ATOM 694 C C . CYS A 1 92 ? 9.392 4.490 -34.203 1.00 37.62 92 CYS A C 1
ATOM 696 O O . CYS A 1 92 ? 8.478 3.718 -33.937 1.00 37.62 92 CYS A O 1
ATOM 698 N N . CYS A 1 93 ? 9.167 5.604 -34.901 1.00 38.59 93 CYS A N 1
ATOM 699 C CA . CYS A 1 93 ? 7.945 5.811 -35.682 1.00 38.59 93 CYS A CA 1
ATOM 700 C C . CYS A 1 93 ? 8.200 5.345 -37.121 1.00 38.59 93 CYS A C 1
ATOM 702 O O . CYS A 1 93 ? 8.388 6.159 -38.022 1.00 38.59 93 CYS A O 1
ATOM 704 N N . ARG A 1 94 ? 8.247 4.024 -37.347 1.00 37.66 94 ARG A N 1
ATOM 705 C CA . ARG A 1 94 ? 8.184 3.463 -38.708 1.00 37.66 94 ARG A CA 1
ATOM 706 C C . ARG A 1 94 ? 6.712 3.261 -39.114 1.00 37.66 94 ARG A C 1
ATOM 708 O O . ARG A 1 94 ? 5.938 2.787 -38.283 1.00 37.66 94 ARG A O 1
ATOM 715 N N . PRO A 1 95 ? 6.302 3.554 -40.365 1.00 39.12 95 PRO A N 1
ATOM 716 C CA . PRO A 1 95 ? 4.881 3.635 -40.736 1.00 39.12 95 PRO A CA 1
ATOM 717 C C . PRO A 1 95 ? 4.148 2.290 -40.892 1.00 39.12 95 PRO A C 1
ATOM 719 O O . PRO A 1 95 ? 2.977 2.285 -41.249 1.00 39.12 95 PRO A O 1
ATOM 722 N N . SER A 1 96 ? 4.790 1.143 -40.652 1.00 40.69 96 SER A N 1
ATOM 723 C CA . SER A 1 96 ? 4.227 -0.176 -40.992 1.00 40.69 96 SER A CA 1
ATOM 724 C C . SER A 1 96 ? 3.521 -0.913 -39.845 1.00 40.69 96 SER A C 1
ATOM 726 O O . SER A 1 96 ? 3.005 -2.001 -40.064 1.00 40.69 96 SER A O 1
ATOM 728 N N . CYS A 1 97 ? 3.460 -0.349 -38.635 1.00 41.50 97 CYS A N 1
ATOM 729 C CA . CYS A 1 97 ? 2.784 -0.967 -37.481 1.00 41.50 97 CYS A CA 1
ATOM 730 C C . CYS A 1 97 ? 1.361 -0.427 -37.240 1.00 41.50 97 CYS A C 1
ATOM 732 O O . CYS A 1 97 ? 0.885 -0.388 -36.108 1.00 41.50 97 CYS A O 1
ATOM 734 N N . GLN A 1 98 ? 0.651 -0.017 -38.294 1.00 50.00 98 GLN A N 1
ATOM 735 C CA . GLN A 1 98 ? -0.799 0.177 -38.221 1.00 50.00 98 GLN A CA 1
ATOM 736 C C . GLN A 1 98 ? -1.511 -1.150 -38.499 1.00 50.00 98 GLN A C 1
ATOM 738 O O . GLN A 1 98 ? -2.101 -1.347 -39.554 1.00 50.00 98 GLN A O 1
ATOM 743 N N . SER A 1 99 ? -1.480 -2.077 -37.543 1.00 42.38 99 SER A N 1
ATOM 744 C CA . SER A 1 99 ? -2.572 -3.045 -37.452 1.00 42.38 99 SER A CA 1
ATOM 745 C C . SER A 1 99 ? -2.888 -3.361 -35.997 1.00 42.38 99 SER A C 1
ATOM 747 O O . SER A 1 99 ? -2.089 -3.909 -35.246 1.00 42.38 99 SER A O 1
ATOM 749 N N . SER A 1 100 ? -4.101 -2.962 -35.620 1.00 46.62 100 SER A N 1
ATOM 750 C CA . SER A 1 100 ? -4.891 -3.506 -34.520 1.00 46.62 100 SER A CA 1
ATOM 751 C C . SER A 1 100 ? -4.220 -3.602 -33.145 1.00 46.62 100 SER A C 1
ATOM 753 O O . SER A 1 100 ? -3.615 -4.610 -32.790 1.00 46.62 100 SER A O 1
ATOM 755 N N . ARG A 1 101 ? -4.512 -2.616 -32.296 1.00 40.00 101 ARG A N 1
ATOM 756 C CA . ARG A 1 101 ? -5.236 -2.868 -31.040 1.00 40.00 101 ARG A CA 1
ATOM 757 C C . ARG A 1 101 ? -5.691 -1.537 -30.463 1.00 40.00 101 ARG A C 1
ATOM 759 O O . ARG A 1 101 ? -4.910 -0.752 -29.938 1.00 40.00 101 ARG A O 1
ATOM 766 N N . SER A 1 102 ? -6.989 -1.300 -30.586 1.00 38.59 102 SER A N 1
ATOM 767 C CA . SER A 1 102 ? -7.736 -0.381 -29.742 1.00 38.59 102 SER A CA 1
ATOM 768 C C . SER A 1 102 ? -7.464 -0.731 -28.277 1.00 38.59 102 SER A C 1
ATOM 770 O O . SER A 1 102 ? -8.031 -1.686 -27.750 1.00 38.59 102 SER A O 1
ATOM 772 N N . ILE A 1 103 ? -6.574 0.013 -27.624 1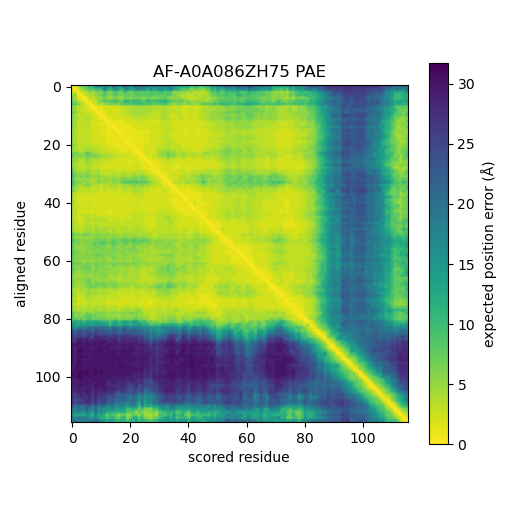.00 45.72 103 ILE A N 1
ATOM 773 C CA . ILE A 1 103 ? -6.509 0.042 -26.164 1.00 45.72 103 ILE A CA 1
ATOM 774 C C . ILE A 1 103 ? -7.758 0.819 -25.734 1.00 45.72 103 ILE A C 1
ATOM 776 O O . ILE A 1 103 ? -7.854 2.003 -26.068 1.00 45.72 103 ILE A O 1
ATOM 780 N N . PRO A 1 104 ? -8.747 0.204 -25.062 1.00 33.19 104 PRO A N 1
ATOM 781 C CA . PRO A 1 104 ? -9.890 0.964 -24.591 1.00 33.19 104 PRO A CA 1
ATOM 782 C C . PRO A 1 104 ? -9.396 1.990 -23.558 1.00 33.19 104 PRO A C 1
ATOM 784 O O . PRO A 1 104 ? -8.698 1.619 -22.607 1.00 33.19 104 PRO A O 1
ATOM 787 N N . PRO A 1 105 ? -9.742 3.278 -23.701 1.00 37.53 105 PRO A N 1
ATOM 788 C CA . PRO A 1 105 ? -9.361 4.296 -22.741 1.00 37.53 105 PRO A CA 1
ATOM 789 C C . PRO A 1 105 ? -10.337 4.240 -21.564 1.00 37.53 105 PRO A C 1
ATOM 791 O O . PRO A 1 105 ? -11.189 5.107 -21.472 1.00 37.53 105 PRO A O 1
ATOM 794 N N . ASN A 1 106 ? -10.308 3.197 -20.723 1.00 38.28 106 ASN A N 1
ATOM 795 C CA . ASN A 1 106 ? -10.924 3.217 -19.381 1.00 38.28 106 ASN A CA 1
ATOM 796 C C . ASN A 1 106 ? -10.908 1.849 -18.686 1.00 38.28 106 ASN A C 1
ATOM 798 O O . ASN A 1 106 ? -11.894 1.117 -18.716 1.00 38.28 106 ASN A O 1
ATOM 802 N N . ARG A 1 107 ? -9.839 1.527 -17.951 1.00 42.22 107 ARG A N 1
ATOM 803 C CA . ARG A 1 107 ? -9.945 0.526 -16.866 1.00 42.22 107 ARG A CA 1
ATOM 804 C C . ARG A 1 107 ? -9.328 0.948 -15.533 1.00 42.22 107 ARG A C 1
ATOM 806 O O . ARG A 1 107 ? -9.474 0.233 -14.557 1.00 42.22 107 ARG A O 1
ATOM 813 N N . PHE A 1 108 ? -8.709 2.128 -15.474 1.00 42.94 108 PHE A N 1
ATOM 814 C CA . PHE A 1 108 ? -8.095 2.662 -14.253 1.00 42.94 108 PHE A CA 1
ATOM 815 C C . PHE A 1 108 ? -8.995 3.630 -13.461 1.00 42.94 108 PHE A C 1
ATOM 817 O O . PHE A 1 108 ? -8.582 4.098 -12.408 1.00 42.94 108 PHE A O 1
ATOM 824 N N . GLN A 1 109 ? -10.200 3.971 -13.943 1.00 37.25 109 GLN A N 1
ATOM 825 C CA . GLN A 1 109 ? -10.948 5.132 -13.422 1.00 37.25 109 GLN A CA 1
ATOM 826 C C . GLN A 1 109 ? -12.278 4.859 -12.712 1.00 37.25 109 GLN A C 1
ATOM 828 O O . GLN A 1 109 ? -12.996 5.810 -12.412 1.00 37.25 109 GLN A O 1
ATOM 833 N N . ARG A 1 110 ? -12.659 3.619 -12.401 1.00 38.59 110 ARG A N 1
ATOM 834 C CA . ARG A 1 110 ? -13.903 3.396 -11.643 1.00 38.59 110 ARG A CA 1
ATOM 835 C C . ARG A 1 110 ? -13.623 2.428 -10.499 1.00 38.59 110 ARG A C 1
ATOM 837 O O . ARG A 1 110 ? -13.199 1.318 -10.767 1.00 38.59 110 ARG A O 1
ATOM 844 N N . THR A 1 111 ? -13.829 2.935 -9.278 1.00 42.03 111 THR A N 1
ATOM 845 C CA . THR A 1 111 ? -13.707 2.302 -7.946 1.00 42.03 111 THR A CA 1
ATOM 846 C C . THR A 1 111 ? -12.307 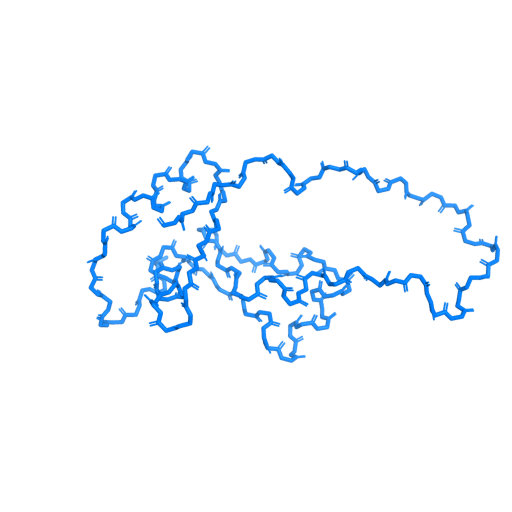2.129 -7.340 1.00 42.03 111 THR A C 1
ATOM 848 O O . THR A 1 111 ? -11.988 1.076 -6.810 1.00 42.03 111 THR A O 1
ATOM 851 N N . ALA A 1 112 ? -11.487 3.185 -7.308 1.00 47.91 112 ALA A N 1
ATOM 852 C CA . ALA A 1 112 ? -10.436 3.300 -6.289 1.00 47.91 112 ALA A CA 1
ATOM 853 C C . ALA A 1 112 ? -10.880 4.328 -5.242 1.00 47.91 112 ALA A C 1
ATOM 855 O O . ALA A 1 112 ? -11.144 5.483 -5.582 1.00 47.91 112 ALA A O 1
ATOM 856 N N . ALA A 1 113 ? -11.004 3.916 -3.982 1.00 53.72 113 ALA A N 1
ATOM 857 C CA . ALA A 1 113 ? -11.281 4.848 -2.897 1.00 53.72 113 ALA A CA 1
ATOM 858 C C . ALA A 1 113 ? -9.988 5.388 -2.295 1.00 53.72 113 ALA A C 1
ATOM 860 O O . ALA A 1 113 ? -8.999 4.675 -2.147 1.00 53.72 113 ALA A O 1
ATOM 861 N N . ARG A 1 114 ? -9.999 6.664 -1.914 1.00 57.00 114 ARG A N 1
ATOM 862 C CA . ARG A 1 114 ? -8.845 7.313 -1.296 1.00 57.00 114 ARG A CA 1
ATOM 863 C C . ARG A 1 114 ? -8.969 7.256 0.223 1.00 57.00 114 ARG A C 1
ATOM 865 O O . ARG A 1 114 ? -9.839 7.904 0.807 1.00 57.00 114 ARG A O 1
ATOM 872 N N . ALA A 1 115 ? -8.097 6.490 0.868 1.00 60.00 115 ALA A N 1
ATOM 873 C CA . ALA A 1 115 ? -7.914 6.539 2.309 1.00 60.00 115 ALA A CA 1
ATOM 874 C C . ALA A 1 115 ? -6.916 7.661 2.632 1.00 60.00 115 ALA A C 1
ATOM 876 O O . ALA A 1 115 ? -5.705 7.481 2.531 1.00 60.00 115 ALA A O 1
ATOM 877 N N . VAL A 1 116 ? -7.459 8.838 2.961 1.00 47.28 116 VAL A N 1
ATOM 878 C CA . VAL A 1 116 ? -6.745 9.902 3.696 1.00 47.28 116 VAL A CA 1
ATOM 879 C C . VAL A 1 116 ? -6.676 9.525 5.166 1.00 47.28 116 VAL A C 1
ATOM 881 O O . VAL A 1 116 ? -7.745 9.072 5.663 1.00 47.28 116 VAL A O 1
#

Solvent-accessible surface area (backbone atoms only — not comparable to full-atom values): 7475 Å² total; per-residue (Å²): 112,57,58,47,56,94,83,69,70,92,54,88,60,50,65,54,47,55,52,37,36,73,75,38,71,31,68,45,72,65,78,67,90,88,75,47,58,68,58,56,44,30,47,67,8,46,29,77,41,53,43,79,40,81,77,46,32,62,49,22,54,76,39,64,67,62,59,68,70,63,48,78,50,61,32,59,41,60,54,89,69,45,67,69,79,79,71,95,79,68,95,78,80,65,90,84,76,84,68,89,78,89,74,77,93,75,84,91,81,78,52,71,39,76,45,116

Organism: NCBI:txid1437606

Radius of gyration: 17.25 Å; Cα contacts (8 Å, |Δi|>4): 137; chains: 1; bounding box: 32×27×58 Å

Mean predicted aligned error: 11.27 Å

pLDDT: mean 76.13, std 21.44, range [33.19, 93.69]

Sequence (116 aa):
MALKPGEYRPRLVDAKIAKLLEVFGAVQIDGAKGCGKTWSGLAHANSVVSLDDYRVRPLAQADPTVALVGDQPHLIDEWQIAPHRPRCGAPCCRPSCQSSRSIPPNRFQRTAARAV

Nearest PDB structures (foldseek):
  6ro1-assembly1_A  TM=4.048E-01  e=1.275E+00  Homo sapiens
  8q9t-assembly1_A  TM=4.222E-01  e=3.069E+00  Saccharomyces cerevisiae
  7agi-assembly1_A  TM=3.311E-01  e=9.674E+00  Homo sapiens

Secondary structure (DSSP, 8-state):
-----TT----HHHHHHHHHHHHHSEEEE---TTSSHHHHHHHH-SEEEETTSTTTHHHHHH-GGGGG-SSSSEEEETGGGSPPPPPS-SS---TT--------S-SSSSSEEEE-